Protein AF-A0A7X7PEX8-F1 (afdb_monomer_lite)

Secondary structure (DSSP, 8-state):
---HHHHHHHHHHHSTT---HHHHHHHHHHHHTTSS-HHHHHHHHHHHHHHHHHTT-SS--HHHHHHHHHHHHHHHH--

pLDDT: mean 81.2, std 16.59, range [38.09, 96.31]

Sequence (79 aa):
WCTNAEVSGSWLRQGPHRLPPHVRAPLDRALHRGGITLRGYDRVLRLAWTVADTDGAPAPTTEHIGRALYLRQGARYDS

Foldseek 3Di:
DPDPQPVQLVCCCPHPVPDDCVLCVVVVVCCVVVVADSSRSSQLLVQLQVQCVVVVHPHGGNVSSVVSVVVVVVVVVPD

Radius of gyration: 12.41 Å; chains: 1; bounding box: 33×27×34 Å

Structure (mmCIF, N/CA/C/O backbone):
data_AF-A0A7X7PEX8-F1
#
_entry.id   AF-A0A7X7PEX8-F1
#
loop_
_atom_site.group_PDB
_atom_site.id
_atom_site.type_symbol
_atom_site.label_atom_id
_atom_site.label_alt_id
_atom_site.label_comp_id
_atom_site.label_asym_id
_atom_site.label_entity_id
_atom_site.label_seq_id
_atom_site.pdbx_PDB_ins_code
_atom_site.Cartn_x
_atom_site.Cartn_y
_atom_site.Cartn_z
_atom_site.occupancy
_atom_site.B_iso_or_equiv
_atom_site.auth_seq_id
_atom_site.auth_comp_id
_atom_site.auth_asym_id
_atom_site.auth_atom_id
_atom_site.pdbx_PDB_model_num
ATOM 1 N N . TRP A 1 1 ? 20.171 15.976 0.872 1.00 38.09 1 TRP A N 1
ATOM 2 C CA . TRP A 1 1 ? 18.699 15.996 0.947 1.00 38.09 1 TRP A CA 1
ATOM 3 C C . TRP A 1 1 ? 18.236 14.557 1.125 1.00 38.09 1 TRP A C 1
ATOM 5 O O . TRP A 1 1 ? 18.311 13.796 0.171 1.00 38.09 1 TRP A O 1
ATOM 15 N N . CYS A 1 2 ? 17.873 14.146 2.345 1.00 43.41 2 CYS A N 1
ATOM 16 C CA . CYS A 1 2 ? 17.401 12.782 2.605 1.00 43.41 2 CYS A CA 1
ATOM 17 C C . CYS A 1 2 ? 15.975 12.635 2.071 1.00 43.41 2 CYS A C 1
ATOM 19 O O . CYS A 1 2 ? 15.053 13.338 2.477 1.00 43.41 2 CYS A O 1
ATOM 21 N N . THR A 1 3 ? 15.825 11.774 1.076 1.00 47.72 3 THR A N 1
ATOM 22 C CA . THR A 1 3 ? 14.632 11.654 0.247 1.00 47.72 3 THR A CA 1
ATOM 23 C C . THR A 1 3 ? 13.470 11.091 1.066 1.00 47.72 3 THR A C 1
ATOM 25 O O . THR A 1 3 ? 13.497 9.925 1.449 1.00 47.72 3 THR A O 1
ATOM 28 N N . ASN A 1 4 ? 12.393 11.862 1.251 1.00 50.19 4 ASN A N 1
ATOM 29 C CA . ASN A 1 4 ? 11.109 11.431 1.847 1.00 50.19 4 ASN A CA 1
ATOM 30 C C . ASN A 1 4 ? 10.544 10.088 1.298 1.00 50.19 4 ASN A C 1
ATOM 32 O O . ASN A 1 4 ? 9.610 9.509 1.857 1.00 50.19 4 ASN A O 1
ATOM 36 N N . ALA A 1 5 ? 11.095 9.582 0.192 1.00 52.84 5 ALA A N 1
ATOM 37 C CA . ALA A 1 5 ? 10.747 8.315 -0.436 1.00 52.84 5 ALA A CA 1
ATOM 38 C C . ALA A 1 5 ? 11.174 7.059 0.353 1.00 52.84 5 ALA A C 1
ATOM 40 O O . ALA A 1 5 ? 10.476 6.055 0.257 1.00 52.84 5 ALA A O 1
ATOM 41 N N . GLU A 1 6 ? 12.270 7.081 1.119 1.00 51.34 6 GLU A N 1
ATOM 42 C CA . GLU A 1 6 ? 12.766 5.868 1.804 1.00 51.34 6 GLU A CA 1
ATOM 43 C C . GLU A 1 6 ? 12.068 5.616 3.144 1.00 51.34 6 GLU A C 1
ATOM 45 O O . GLU A 1 6 ? 11.691 4.482 3.446 1.00 51.34 6 GLU A O 1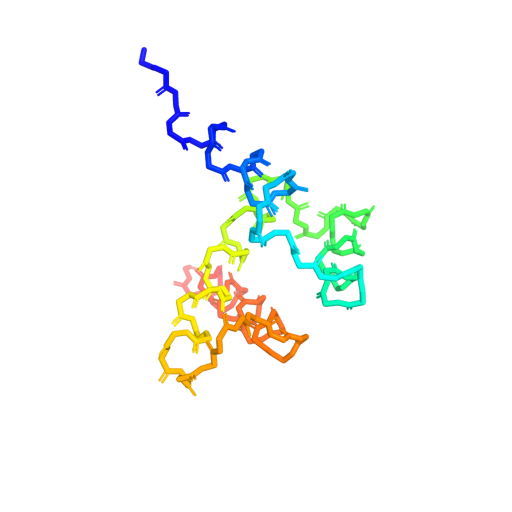
ATOM 50 N N . VAL A 1 7 ? 11.811 6.681 3.909 1.00 51.31 7 VAL A N 1
ATOM 51 C CA . VAL A 1 7 ? 11.181 6.591 5.236 1.00 51.31 7 VAL A CA 1
ATOM 52 C C . VAL A 1 7 ? 9.710 6.165 5.128 1.00 51.31 7 VAL A C 1
ATOM 54 O O . VAL A 1 7 ? 9.263 5.293 5.868 1.00 51.31 7 VAL A O 1
ATOM 57 N N . SER A 1 8 ? 8.966 6.699 4.150 1.00 58.16 8 SER A N 1
ATOM 58 C CA . SER A 1 8 ? 7.541 6.377 3.957 1.00 58.16 8 SER A CA 1
ATOM 59 C C . SER A 1 8 ? 7.295 4.963 3.408 1.00 58.16 8 SER A C 1
ATOM 61 O O . SER A 1 8 ? 6.332 4.306 3.805 1.00 58.16 8 SER A O 1
ATOM 63 N N . GLY A 1 9 ? 8.171 4.465 2.527 1.00 55.22 9 GLY A N 1
ATOM 64 C CA . GLY A 1 9 ? 8.021 3.144 1.905 1.00 55.22 9 GLY A CA 1
ATOM 65 C C . GLY A 1 9 ? 8.289 1.980 2.861 1.00 55.22 9 GLY A C 1
ATOM 66 O O . GLY A 1 9 ? 7.560 0.990 2.860 1.00 55.22 9 GLY A O 1
ATOM 67 N N . SER A 1 10 ? 9.313 2.098 3.712 1.00 60.44 10 SER A N 1
ATOM 68 C CA . SER A 1 10 ? 9.590 1.104 4.761 1.00 60.44 10 SER A CA 1
ATOM 69 C C . SER A 1 10 ? 8.461 1.048 5.796 1.00 60.44 10 SER A C 1
ATOM 71 O O . SER A 1 10 ? 7.969 -0.030 6.138 1.00 60.44 10 SER A O 1
ATOM 73 N N . TRP A 1 11 ? 7.984 2.220 6.224 1.00 57.72 11 TRP A N 1
ATOM 74 C CA . TRP A 1 11 ? 6.977 2.359 7.272 1.00 57.72 11 TRP A CA 1
ATOM 75 C C . TRP A 1 11 ? 5.634 1.703 6.913 1.00 57.72 11 TRP A C 1
ATOM 77 O O . TRP A 1 11 ? 5.048 1.003 7.737 1.00 57.72 11 TRP A O 1
ATOM 87 N N . LEU A 1 12 ? 5.195 1.808 5.654 1.00 61.28 12 LEU A N 1
ATOM 88 C CA . LEU A 1 12 ? 3.978 1.135 5.180 1.00 61.28 12 LEU A CA 1
ATOM 89 C C . LEU A 1 12 ? 4.140 -0.389 5.003 1.00 61.28 12 LEU A C 1
ATOM 91 O O . LEU A 1 12 ? 3.147 -1.115 4.951 1.00 61.28 12 LEU A O 1
ATOM 95 N N . ARG A 1 13 ? 5.376 -0.900 4.910 1.00 64.69 13 ARG A N 1
ATOM 96 C CA . ARG A 1 13 ? 5.662 -2.338 4.748 1.00 64.69 13 ARG A CA 1
ATOM 97 C C . ARG A 1 13 ? 5.983 -3.053 6.062 1.00 64.69 13 ARG A C 1
ATOM 99 O O . ARG A 1 13 ? 5.861 -4.279 6.101 1.00 64.69 13 ARG A O 1
ATOM 106 N N . GLN A 1 14 ? 6.380 -2.323 7.106 1.00 63.50 14 GLN A N 1
ATOM 107 C CA . GLN A 1 14 ? 6.844 -2.890 8.382 1.00 63.50 14 GLN A CA 1
ATOM 108 C C . GLN A 1 14 ? 6.149 -2.325 9.639 1.00 63.50 14 GLN A C 1
ATOM 110 O O . GLN A 1 14 ? 6.438 -2.791 10.736 1.00 63.50 14 GLN A O 1
ATOM 115 N N . GLY A 1 15 ? 5.225 -1.366 9.505 1.00 67.19 15 GLY A N 1
ATOM 116 C CA . GLY A 1 15 ? 4.517 -0.729 10.626 1.00 67.19 15 GLY A CA 1
ATOM 117 C C . GLY A 1 15 ? 3.064 -1.194 10.844 1.00 67.19 15 GLY A C 1
ATOM 118 O O . GLY A 1 15 ? 2.596 -2.110 10.167 1.00 67.19 15 GLY A O 1
ATOM 119 N N . PRO A 1 16 ? 2.310 -0.537 11.748 1.00 66.06 16 PRO A N 1
ATOM 120 C CA . PRO A 1 16 ? 0.908 -0.868 12.059 1.00 66.06 16 PRO A CA 1
ATOM 121 C C . PRO A 1 16 ? -0.046 -0.743 10.858 1.00 66.06 16 PRO A C 1
ATOM 123 O O . PRO A 1 16 ? -1.104 -1.360 10.840 1.00 66.06 16 PRO A O 1
ATOM 126 N N . HIS A 1 17 ? 0.356 -0.007 9.820 1.00 69.62 17 HIS A N 1
ATOM 127 C CA . HIS A 1 17 ? -0.379 0.142 8.559 1.00 69.62 17 HIS A CA 1
ATOM 128 C C . HIS A 1 17 ? -0.020 -0.926 7.513 1.00 69.62 17 HIS A C 1
ATOM 130 O O . HIS A 1 17 ? -0.411 -0.819 6.347 1.00 69.62 17 HIS A O 1
ATOM 136 N N . ARG A 1 18 ? 0.746 -1.955 7.903 1.00 79.19 18 ARG A N 1
ATOM 137 C CA . ARG A 1 18 ? 1.088 -3.071 7.026 1.00 79.19 18 ARG A CA 1
ATOM 138 C C . ARG A 1 18 ? -0.175 -3.838 6.664 1.00 79.19 18 ARG A C 1
ATOM 140 O O . ARG A 1 18 ? -0.777 -4.518 7.490 1.00 79.19 18 ARG A O 1
ATOM 147 N N . LEU A 1 19 ? -0.512 -3.801 5.382 1.00 85.88 19 LEU A N 1
ATOM 148 C CA . LEU A 1 19 ? -1.675 -4.513 4.874 1.00 85.88 19 LEU A CA 1
ATOM 149 C C . LEU A 1 19 ? -1.454 -6.036 4.871 1.00 85.88 19 LEU A C 1
ATOM 151 O O .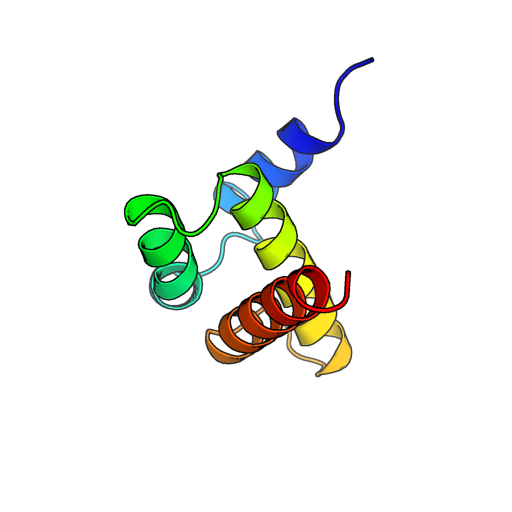 LEU A 1 19 ? -0.320 -6.505 4.655 1.00 85.88 19 LEU A O 1
ATOM 155 N N . PRO A 1 20 ? -2.529 -6.825 5.047 1.00 89.19 20 PRO A N 1
ATOM 156 C CA . PRO A 1 20 ? -2.474 -8.274 4.927 1.00 89.19 20 PRO A CA 1
ATOM 157 C C . PRO A 1 20 ? -1.852 -8.723 3.593 1.00 89.19 20 PRO A C 1
ATOM 159 O O . PRO A 1 20 ? -2.035 -8.056 2.570 1.00 89.19 20 PRO A O 1
ATOM 162 N N . PRO A 1 21 ? -1.150 -9.873 3.552 1.00 89.19 21 PRO A N 1
ATOM 163 C CA . PRO A 1 21 ? -0.535 -10.375 2.322 1.00 89.19 21 PRO A CA 1
ATOM 164 C C . PRO A 1 21 ? -1.508 -10.495 1.142 1.00 89.19 21 PRO A C 1
ATOM 166 O O . PRO A 1 21 ? -1.133 -10.174 0.021 1.00 89.19 21 PRO A O 1
ATOM 169 N N . HIS A 1 22 ? -2.765 -10.885 1.381 1.00 91.44 22 HIS A N 1
ATOM 170 C CA . HIS A 1 22 ? -3.761 -11.021 0.314 1.00 91.44 22 HIS A CA 1
ATOM 171 C C . HIS A 1 22 ? -4.121 -9.677 -0.346 1.00 91.44 22 HIS A C 1
ATOM 173 O O . HIS A 1 22 ? -4.304 -9.634 -1.560 1.00 91.44 22 HIS A O 1
ATOM 179 N N . VAL A 1 23 ? -4.140 -8.579 0.421 1.00 93.00 23 VAL A N 1
ATOM 180 C CA . VAL A 1 23 ? -4.376 -7.221 -0.098 1.00 93.00 23 VAL A CA 1
ATOM 181 C C . VAL A 1 23 ? -3.183 -6.740 -0.927 1.00 93.00 23 VAL A C 1
ATOM 183 O O . VAL A 1 23 ? -3.356 -6.113 -1.968 1.00 93.00 23 VAL A O 1
ATOM 186 N N . ARG A 1 24 ? -1.956 -7.063 -0.495 1.00 90.50 24 ARG A N 1
ATOM 187 C CA . ARG A 1 24 ? -0.715 -6.670 -1.190 1.00 90.50 24 ARG A CA 1
ATOM 188 C C . ARG A 1 24 ? -0.350 -7.580 -2.362 1.00 90.50 24 ARG A C 1
ATOM 190 O O . ARG A 1 24 ? 0.441 -7.177 -3.208 1.00 90.50 24 ARG A O 1
ATOM 197 N N . ALA A 1 25 ? -0.945 -8.766 -2.471 1.00 92.00 25 ALA A N 1
ATOM 198 C CA . ALA A 1 25 ? -0.614 -9.746 -3.504 1.00 92.00 25 ALA A CA 1
ATOM 199 C C . ALA A 1 25 ? -0.637 -9.195 -4.950 1.00 92.00 25 ALA A C 1
ATOM 201 O O . ALA A 1 25 ? 0.260 -9.546 -5.719 1.00 92.00 25 ALA A O 1
ATOM 202 N N . PRO A 1 26 ? -1.585 -8.326 -5.367 1.00 91.56 26 PRO A N 1
ATOM 203 C CA . PRO A 1 26 ? -1.540 -7.716 -6.697 1.00 91.56 26 PRO A CA 1
ATOM 204 C C . PRO A 1 26 ? -0.303 -6.834 -6.915 1.00 91.56 26 PRO A C 1
ATOM 206 O O . PRO A 1 26 ? 0.307 -6.889 -7.982 1.00 91.56 26 PRO A O 1
ATOM 209 N N . LEU A 1 27 ? 0.091 -6.062 -5.899 1.00 90.75 27 LEU A N 1
ATOM 210 C CA . LEU A 1 27 ? 1.282 -5.216 -5.924 1.00 90.75 27 LEU A CA 1
ATOM 211 C C . LEU A 1 27 ? 2.568 -6.040 -5.961 1.00 90.75 27 LEU A C 1
ATOM 213 O O . LEU A 1 27 ? 3.448 -5.768 -6.777 1.00 90.75 27 LEU A O 1
ATOM 217 N N . ASP A 1 28 ? 2.649 -7.063 -5.112 1.00 91.62 28 ASP A N 1
ATOM 218 C CA . ASP A 1 28 ? 3.798 -7.964 -5.038 1.00 91.62 28 ASP A CA 1
ATOM 219 C C . ASP A 1 28 ? 4.000 -8.666 -6.399 1.00 91.62 28 ASP A C 1
ATOM 221 O O . ASP A 1 28 ? 5.108 -8.691 -6.936 1.00 91.62 28 ASP A O 1
ATOM 225 N N . ARG A 1 29 ? 2.914 -9.130 -7.040 1.00 92.81 29 ARG A N 1
ATOM 226 C CA . ARG A 1 29 ? 2.961 -9.697 -8.402 1.00 92.81 29 ARG A CA 1
ATOM 227 C C . ARG A 1 29 ? 3.401 -8.685 -9.458 1.00 92.81 29 ARG A C 1
ATOM 229 O O . ARG A 1 29 ? 4.201 -9.034 -10.323 1.00 92.81 29 ARG A O 1
ATOM 236 N N . ALA A 1 30 ? 2.878 -7.459 -9.421 1.00 90.44 30 ALA A N 1
ATOM 237 C CA . ALA A 1 30 ? 3.247 -6.420 -10.380 1.00 90.44 30 ALA A CA 1
ATOM 238 C C . ALA A 1 30 ? 4.731 -6.036 -10.264 1.00 90.44 30 ALA A C 1
ATOM 240 O O . ALA A 1 30 ? 5.380 -5.797 -11.281 1.00 90.44 30 ALA A O 1
ATOM 241 N N . LEU A 1 31 ? 5.273 -6.017 -9.042 1.00 91.25 31 LEU A N 1
ATOM 242 C CA . LEU A 1 31 ? 6.691 -5.778 -8.781 1.00 91.25 31 LEU A CA 1
ATOM 243 C C . LEU A 1 31 ? 7.550 -6.943 -9.287 1.00 91.25 31 LEU A C 1
ATOM 245 O O . LEU A 1 31 ? 8.493 -6.716 -10.039 1.00 91.25 31 LEU A O 1
ATOM 249 N N . HIS A 1 32 ? 7.194 -8.186 -8.944 1.00 93.50 32 HIS A N 1
ATOM 250 C CA . HIS A 1 32 ? 7.928 -9.378 -9.390 1.00 93.50 32 HIS A CA 1
ATOM 251 C C . HIS A 1 32 ? 7.962 -9.532 -10.915 1.00 93.50 32 HIS A C 1
ATOM 253 O O . HIS A 1 32 ? 8.953 -10.007 -11.457 1.00 93.50 32 HIS A O 1
ATOM 259 N N . ARG A 1 33 ? 6.906 -9.113 -11.622 1.00 93.56 33 ARG A N 1
ATOM 260 C CA . ARG A 1 33 ? 6.861 -9.133 -13.095 1.00 93.56 33 ARG A CA 1
ATOM 261 C C . ARG A 1 33 ? 7.544 -7.928 -13.753 1.00 93.56 33 ARG A C 1
ATOM 263 O O . ARG A 1 33 ? 7.493 -7.808 -14.971 1.00 93.56 33 ARG A O 1
ATOM 270 N N . GLY A 1 34 ? 8.113 -7.005 -12.976 1.00 90.19 34 GLY A N 1
ATOM 271 C CA . GLY A 1 34 ? 8.720 -5.775 -13.492 1.00 90.19 34 GLY A CA 1
ATOM 272 C C . GLY A 1 34 ? 7.719 -4.735 -14.015 1.00 90.19 34 GLY A C 1
ATOM 273 O O . GLY A 1 34 ? 8.128 -3.721 -14.572 1.00 90.19 34 GLY A O 1
ATOM 274 N N . GLY A 1 35 ? 6.411 -4.933 -13.814 1.00 88.62 35 GLY A N 1
ATOM 275 C CA . GLY A 1 35 ? 5.374 -3.977 -14.226 1.00 88.62 35 GLY A CA 1
ATOM 276 C C . GLY A 1 35 ? 5.366 -2.692 -13.387 1.00 88.62 35 GLY A C 1
ATOM 277 O O . GLY A 1 35 ? 4.880 -1.647 -13.829 1.00 88.62 35 GLY A O 1
ATOM 278 N N . ILE A 1 36 ? 5.927 -2.743 -12.174 1.00 89.94 36 ILE A N 1
ATOM 279 C CA . ILE A 1 36 ? 6.193 -1.575 -11.328 1.00 89.94 36 ILE A CA 1
ATOM 280 C C . ILE A 1 36 ? 7.569 -1.683 -10.670 1.00 89.94 36 ILE A C 1
ATOM 282 O O . ILE A 1 36 ? 8.067 -2.772 -10.419 1.00 89.94 36 ILE A O 1
ATOM 286 N N . THR A 1 37 ? 8.160 -0.538 -10.334 1.00 90.62 37 THR A N 1
ATOM 287 C CA . THR A 1 37 ? 9.351 -0.467 -9.476 1.00 90.62 37 THR A CA 1
ATOM 288 C C . THR A 1 37 ? 8.949 -0.407 -8.003 1.00 90.62 37 THR A C 1
ATOM 290 O O . THR A 1 37 ? 7.791 -0.126 -7.692 1.00 90.62 37 THR A O 1
ATOM 293 N N . LEU A 1 38 ? 9.903 -0.556 -7.079 1.00 87.56 38 LEU A N 1
ATOM 294 C CA . LEU A 1 38 ? 9.648 -0.373 -5.642 1.00 87.56 38 LEU A CA 1
ATOM 295 C C . LEU A 1 38 ? 9.096 1.031 -5.322 1.00 87.56 38 LEU A C 1
ATOM 297 O O . LEU A 1 38 ? 8.167 1.185 -4.539 1.00 87.56 38 LEU A O 1
ATOM 301 N N . ARG A 1 39 ? 9.571 2.069 -6.022 1.00 86.19 39 ARG A N 1
ATOM 302 C CA . ARG A 1 39 ? 8.983 3.418 -5.923 1.00 86.19 39 ARG A CA 1
ATOM 303 C C . ARG A 1 39 ? 7.552 3.467 -6.465 1.00 86.19 39 ARG A C 1
ATOM 305 O O . ARG A 1 39 ? 6.717 4.209 -5.956 1.00 86.19 39 ARG A O 1
ATOM 312 N N . GLY A 1 40 ? 7.270 2.700 -7.519 1.00 89.38 40 GLY A N 1
ATOM 313 C CA . GLY A 1 40 ? 5.921 2.517 -8.049 1.00 89.38 40 GLY A CA 1
ATOM 314 C C . GLY A 1 40 ? 4.993 1.844 -7.041 1.00 89.38 40 GLY A C 1
ATOM 315 O O . GLY A 1 40 ? 3.869 2.305 -6.876 1.00 89.38 40 GLY A O 1
ATOM 316 N N . TYR A 1 41 ? 5.491 0.832 -6.336 1.00 91.31 41 TYR A N 1
ATOM 317 C CA . TYR A 1 41 ? 4.797 0.144 -5.250 1.00 91.31 41 TYR A CA 1
ATOM 318 C C . TYR A 1 41 ? 4.378 1.123 -4.153 1.00 91.31 41 TYR A C 1
ATOM 320 O O . TYR A 1 41 ? 3.195 1.233 -3.842 1.00 91.31 41 TYR A O 1
ATOM 328 N N . ASP A 1 42 ? 5.323 1.912 -3.640 1.00 88.31 42 ASP A N 1
ATOM 329 C CA . ASP A 1 42 ? 5.068 2.853 -2.541 1.00 88.31 42 ASP A CA 1
ATOM 330 C C . ASP A 1 42 ? 4.096 3.973 -2.916 1.00 88.31 42 ASP A C 1
ATOM 332 O O . ASP A 1 42 ? 3.345 4.471 -2.075 1.00 88.31 42 ASP A O 1
ATOM 336 N N . ARG A 1 43 ? 4.082 4.379 -4.189 1.00 88.75 43 ARG A N 1
ATOM 337 C CA . ARG A 1 43 ? 3.099 5.344 -4.697 1.00 88.75 43 ARG A CA 1
ATOM 338 C C . ARG A 1 43 ? 1.698 4.749 -4.770 1.00 88.75 43 ARG A C 1
ATOM 340 O O . ARG A 1 43 ? 0.754 5.408 -4.356 1.00 88.75 43 ARG A O 1
ATOM 347 N N . VAL A 1 44 ? 1.562 3.527 -5.281 1.00 92.00 44 VAL A N 1
ATOM 348 C CA . VAL A 1 44 ? 0.255 2.854 -5.351 1.00 92.00 44 VAL A CA 1
ATOM 349 C C . VAL A 1 44 ? -0.282 2.588 -3.955 1.00 92.00 44 VAL A C 1
ATOM 351 O O . VAL A 1 44 ? -1.462 2.799 -3.717 1.00 92.00 44 VAL A O 1
ATOM 354 N N . LEU A 1 45 ? 0.580 2.178 -3.025 1.00 91.00 45 LEU A N 1
ATOM 355 C CA . LEU A 1 45 ? 0.182 1.932 -1.648 1.00 91.00 45 LEU A CA 1
ATOM 356 C C . LEU A 1 45 ? -0.339 3.207 -0.972 1.00 91.00 45 LEU A C 1
ATOM 358 O O . LEU A 1 45 ? -1.379 3.163 -0.324 1.00 91.00 45 LEU A O 1
ATOM 362 N N . ARG A 1 46 ? 0.322 4.354 -1.184 1.00 90.12 46 ARG A N 1
ATOM 363 C CA . ARG A 1 46 ? -0.193 5.659 -0.736 1.00 90.12 46 ARG A CA 1
ATOM 364 C C . ARG A 1 46 ? -1.531 6.013 -1.373 1.00 90.12 46 ARG A C 1
ATOM 366 O O . ARG A 1 46 ? -2.440 6.426 -0.668 1.00 90.12 46 ARG A O 1
ATOM 373 N N . LEU A 1 47 ? -1.662 5.823 -2.684 1.00 92.25 47 LEU A N 1
ATOM 374 C CA . LEU A 1 47 ? -2.909 6.119 -3.386 1.00 92.25 47 LEU A CA 1
ATOM 375 C C . LEU A 1 47 ? -4.059 5.226 -2.901 1.00 92.25 47 LEU A C 1
ATOM 377 O O . LEU A 1 47 ? -5.173 5.705 -2.749 1.00 92.25 47 LEU A O 1
ATOM 381 N N . ALA A 1 48 ? -3.793 3.953 -2.609 1.00 93.56 48 ALA A N 1
ATOM 382 C CA . ALA A 1 48 ? -4.792 3.038 -2.069 1.00 93.56 48 ALA A CA 1
ATOM 383 C C . ALA A 1 48 ? -5.281 3.461 -0.675 1.00 93.56 48 ALA A C 1
ATOM 385 O O . ALA A 1 48 ? -6.461 3.293 -0.390 1.00 93.56 48 ALA A O 1
ATOM 386 N N . TRP A 1 49 ? -4.408 4.038 0.160 1.00 92.38 49 TRP A N 1
ATOM 387 C CA . TRP A 1 49 ? -4.807 4.675 1.422 1.00 92.38 49 TRP A CA 1
ATOM 388 C C . TRP A 1 49 ? -5.712 5.882 1.183 1.00 92.38 49 TRP A C 1
ATOM 390 O O . TRP A 1 49 ? -6.799 5.924 1.735 1.00 92.38 49 TRP A O 1
ATOM 400 N N . THR A 1 50 ? -5.349 6.786 0.272 1.00 93.00 50 THR A N 1
ATOM 401 C CA . THR A 1 50 ? -6.210 7.930 -0.075 1.00 93.00 50 THR A CA 1
ATOM 402 C C . THR A 1 50 ? -7.582 7.505 -0.611 1.00 93.00 50 THR A C 1
ATOM 404 O O . THR A 1 50 ? -8.596 8.112 -0.274 1.00 93.00 50 THR A O 1
ATOM 407 N N . VAL A 1 51 ? -7.630 6.459 -1.442 1.00 93.75 51 VAL A N 1
ATOM 408 C CA . VAL A 1 51 ? -8.890 5.891 -1.946 1.00 93.75 51 VAL A CA 1
ATOM 409 C C . VAL A 1 51 ? -9.711 5.312 -0.793 1.00 93.75 51 VAL A C 1
ATOM 411 O O . VAL A 1 51 ? -10.885 5.637 -0.681 1.00 93.75 51 VAL A O 1
ATOM 414 N N . ALA A 1 52 ? -9.093 4.522 0.089 1.00 94.56 52 ALA A N 1
ATOM 415 C CA . ALA A 1 52 ? -9.768 3.948 1.250 1.00 94.56 52 ALA A CA 1
ATOM 416 C C . ALA A 1 52 ? -10.335 5.028 2.185 1.00 94.56 52 ALA A C 1
ATOM 418 O O . ALA A 1 52 ? -11.478 4.907 2.611 1.00 94.56 52 ALA A O 1
ATOM 419 N N . ASP A 1 53 ? -9.577 6.099 2.436 1.00 93.56 53 ASP A N 1
ATOM 420 C CA . ASP A 1 53 ? -10.022 7.236 3.248 1.00 93.56 53 ASP A CA 1
ATOM 421 C C . ASP A 1 53 ? -11.240 7.928 2.616 1.00 93.56 53 ASP A C 1
ATOM 423 O O . ASP A 1 53 ? -12.189 8.285 3.311 1.00 93.56 53 ASP A O 1
ATOM 427 N N . THR A 1 54 ? -11.241 8.076 1.285 1.00 95.69 54 THR A N 1
ATOM 428 C CA . THR A 1 54 ? -12.369 8.658 0.535 1.00 95.69 54 THR A CA 1
ATOM 429 C C . THR A 1 54 ? -13.608 7.764 0.595 1.00 95.69 54 THR A C 1
ATOM 431 O O . THR A 1 54 ? -14.726 8.264 0.698 1.00 95.69 54 THR A O 1
ATOM 434 N N . ASP A 1 55 ? -13.407 6.447 0.577 1.00 95.50 55 ASP A N 1
ATOM 435 C CA . ASP A 1 55 ? -14.469 5.445 0.670 1.00 95.50 55 ASP A CA 1
ATOM 436 C C . ASP A 1 55 ? -14.876 5.161 2.143 1.00 95.50 55 ASP A C 1
ATOM 438 O O . ASP A 1 55 ? -15.719 4.303 2.406 1.00 95.50 55 ASP A O 1
ATOM 442 N N . GLY A 1 56 ? -14.299 5.877 3.123 1.00 94.69 56 GLY A N 1
ATOM 443 C CA . GLY A 1 56 ? -14.593 5.728 4.555 1.00 94.69 56 GLY A CA 1
ATOM 444 C C . GLY A 1 56 ? -14.126 4.400 5.164 1.00 94.69 56 GLY A C 1
ATOM 445 O O . GLY A 1 56 ? -14.583 4.006 6.239 1.00 94.69 56 GLY A O 1
ATOM 446 N N . ALA A 1 57 ? -13.234 3.684 4.482 1.00 94.12 57 ALA A N 1
ATOM 447 C CA . ALA A 1 57 ? -12.730 2.395 4.919 1.00 94.12 57 ALA A CA 1
ATOM 448 C C . ALA A 1 57 ? -11.563 2.559 5.912 1.00 94.12 57 ALA A C 1
ATOM 450 O O . ALA A 1 57 ? -10.652 3.349 5.672 1.00 94.12 57 ALA A O 1
ATOM 451 N N . PRO A 1 58 ? -11.504 1.754 6.991 1.00 90.62 58 PRO A N 1
ATOM 452 C CA . PRO A 1 58 ? -10.442 1.861 7.998 1.00 90.62 58 PRO A CA 1
ATOM 453 C C . PRO A 1 58 ? -9.066 1.401 7.486 1.00 90.62 58 PRO A C 1
ATOM 455 O O . PRO A 1 58 ? -8.045 1.658 8.124 1.00 90.62 58 PRO A O 1
ATOM 458 N N . ALA A 1 59 ? -9.034 0.673 6.365 1.00 91.56 59 ALA A N 1
ATOM 459 C CA . ALA A 1 59 ? -7.817 0.254 5.688 1.00 91.56 59 ALA A CA 1
ATOM 460 C C . ALA A 1 59 ? -8.085 -0.075 4.203 1.00 91.56 59 ALA A C 1
ATOM 462 O O . ALA A 1 59 ? -9.193 -0.488 3.842 1.00 91.56 59 ALA A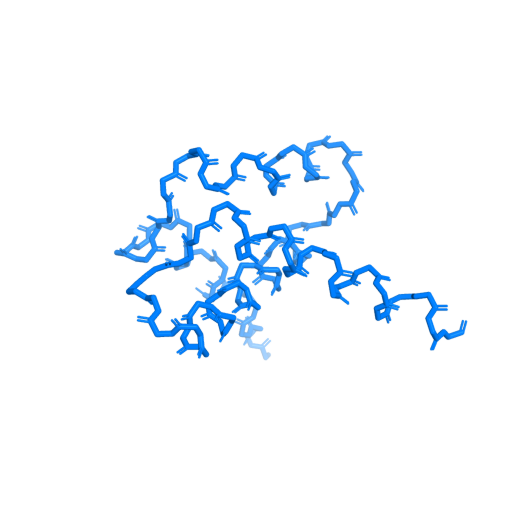 O 1
ATOM 463 N N . PRO A 1 60 ? -7.066 0.029 3.331 1.00 94.50 60 PRO A N 1
ATOM 464 C CA . PRO A 1 60 ? -7.136 -0.441 1.954 1.00 94.50 60 PRO A CA 1
ATOM 465 C C . PRO A 1 60 ? -7.503 -1.921 1.822 1.00 94.50 60 PRO A C 1
ATOM 467 O O . PRO A 1 60 ? -6.942 -2.785 2.497 1.00 94.50 60 PRO A O 1
ATOM 470 N N . THR A 1 61 ? -8.386 -2.214 0.871 1.00 95.44 61 THR A N 1
ATOM 471 C CA . THR A 1 61 ? -8.736 -3.566 0.429 1.00 95.44 61 THR A CA 1
ATOM 472 C C . THR A 1 61 ? -8.052 -3.868 -0.904 1.00 95.44 61 THR A C 1
ATOM 474 O O . THR A 1 61 ? -7.448 -2.997 -1.537 1.00 95.44 61 THR A O 1
ATOM 477 N N . THR A 1 62 ? -8.161 -5.110 -1.377 1.00 94.81 62 THR A N 1
ATOM 478 C CA . THR A 1 62 ? -7.679 -5.495 -2.713 1.00 94.81 62 THR A CA 1
ATOM 479 C C . THR A 1 62 ? -8.312 -4.642 -3.821 1.00 94.81 62 THR A C 1
ATOM 481 O O . THR A 1 62 ? -7.650 -4.345 -4.814 1.00 94.81 62 THR A O 1
ATOM 484 N N . GLU A 1 63 ? -9.561 -4.208 -3.643 1.00 95.38 63 GLU A N 1
ATOM 485 C CA . GLU A 1 63 ? -10.266 -3.341 -4.589 1.00 95.38 63 GLU A CA 1
ATOM 486 C C . GLU A 1 63 ? -9.645 -1.940 -4.642 1.00 95.38 63 GLU A C 1
ATOM 488 O O . GLU A 1 63 ? -9.316 -1.459 -5.728 1.00 95.38 63 GLU A O 1
ATOM 493 N N . HIS A 1 64 ? -9.352 -1.335 -3.484 1.00 96.31 64 HIS A N 1
ATOM 494 C CA . HIS A 1 64 ? -8.647 -0.049 -3.421 1.00 96.31 64 HIS A CA 1
ATOM 495 C C . HIS A 1 64 ? -7.259 -0.133 -4.080 1.00 96.31 64 HIS A C 1
ATOM 497 O O . HIS A 1 64 ? -6.852 0.780 -4.799 1.00 96.31 64 HIS A O 1
ATOM 503 N N . ILE A 1 65 ? -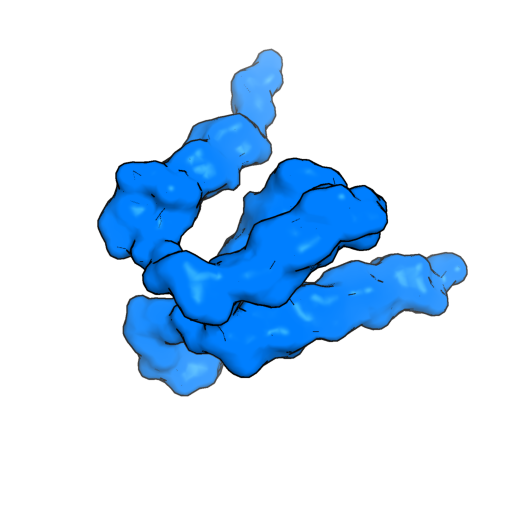6.548 -1.255 -3.907 1.00 94.75 65 ILE A N 1
ATOM 504 C CA . ILE A 1 65 ? -5.261 -1.514 -4.574 1.00 94.75 65 ILE A CA 1
ATOM 505 C C . ILE A 1 65 ? -5.431 -1.616 -6.095 1.00 94.75 65 ILE A C 1
ATOM 507 O O . ILE A 1 65 ? -4.654 -1.016 -6.840 1.00 94.75 65 ILE A O 1
ATOM 511 N N . GLY A 1 66 ? -6.443 -2.348 -6.567 1.00 93.12 66 GLY A N 1
ATOM 512 C CA . GLY A 1 66 ? -6.763 -2.463 -7.991 1.00 93.12 66 GLY A CA 1
ATOM 513 C C . GLY A 1 66 ? -7.094 -1.108 -8.621 1.00 93.12 66 GLY A C 1
ATOM 514 O O . GLY A 1 66 ? -6.516 -0.744 -9.648 1.00 93.12 66 GLY A O 1
ATOM 515 N N . ARG A 1 67 ? -7.940 -0.314 -7.956 1.00 93.94 67 ARG A N 1
ATOM 516 C CA . ARG A 1 67 ? -8.302 1.046 -8.375 1.00 93.94 67 ARG A CA 1
ATOM 517 C C . ARG A 1 67 ? -7.080 1.962 -8.421 1.00 93.94 67 ARG A C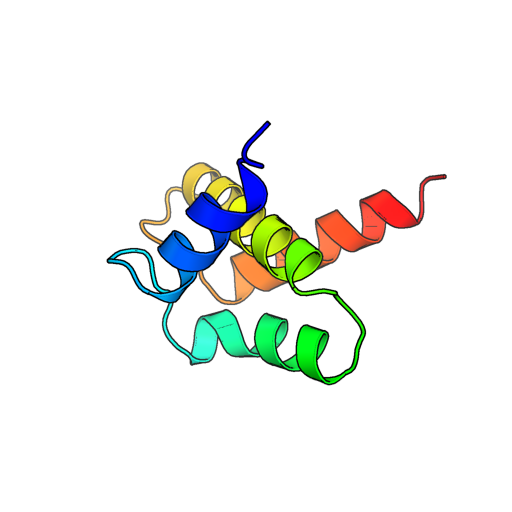 1
ATOM 519 O O . ARG A 1 67 ? -6.861 2.644 -9.418 1.00 93.94 67 ARG A O 1
ATOM 526 N N . ALA A 1 68 ? -6.225 1.922 -7.400 1.00 93.44 68 ALA A N 1
ATOM 527 C CA . ALA A 1 68 ? -4.987 2.698 -7.364 1.00 93.44 68 ALA A CA 1
ATOM 528 C C . ALA A 1 68 ? -3.998 2.297 -8.480 1.00 93.44 68 ALA A C 1
ATOM 530 O O . ALA A 1 68 ? -3.359 3.158 -9.091 1.00 93.44 68 ALA A O 1
ATOM 531 N N . LEU A 1 69 ? -3.881 1.000 -8.791 1.00 90.94 69 LEU A N 1
ATOM 532 C CA . LEU A 1 69 ? -3.079 0.509 -9.918 1.00 90.94 69 LEU A CA 1
ATOM 533 C C . LEU A 1 69 ? -3.610 1.004 -11.265 1.00 90.94 69 LEU A C 1
ATOM 535 O O . LEU A 1 69 ? -2.804 1.378 -12.123 1.00 90.94 69 LEU A O 1
ATOM 539 N N . TYR A 1 70 ? -4.932 0.997 -11.444 1.00 90.19 70 TYR A N 1
ATOM 540 C CA . TYR A 1 70 ? -5.597 1.487 -12.649 1.00 90.19 70 TYR A CA 1
ATOM 541 C C . TYR A 1 70 ? -5.381 2.993 -12.832 1.00 90.19 70 TYR A C 1
ATOM 543 O O . TYR A 1 70 ? -4.856 3.412 -13.862 1.00 90.19 70 TYR A O 1
ATOM 551 N N . LEU A 1 71 ? -5.657 3.798 -11.800 1.00 87.44 71 LEU A N 1
ATOM 552 C CA . LEU A 1 71 ? -5.451 5.253 -11.822 1.00 87.44 71 LEU A CA 1
ATOM 553 C C . LEU A 1 71 ? -3.998 5.620 -12.160 1.00 87.44 71 LEU A C 1
ATOM 555 O O . LEU A 1 71 ? -3.735 6.507 -12.970 1.00 87.44 71 LEU A O 1
ATOM 559 N N . ARG A 1 72 ? -3.027 4.884 -11.605 1.00 84.38 72 ARG A N 1
ATOM 560 C CA . ARG A 1 72 ? -1.600 5.073 -11.909 1.00 84.38 72 ARG A CA 1
ATOM 561 C C . ARG A 1 72 ? -1.231 4.713 -13.357 1.00 84.38 72 ARG A C 1
ATOM 563 O O . ARG A 1 72 ? -0.222 5.227 -13.849 1.00 84.38 72 ARG A O 1
ATOM 570 N N . GLN A 1 73 ? -1.917 3.755 -13.979 1.00 80.81 73 GLN A N 1
ATOM 571 C CA . GLN A 1 73 ? -1.682 3.367 -15.376 1.00 80.81 73 GLN A CA 1
ATOM 572 C C . GLN A 1 73 ? -2.324 4.362 -16.339 1.00 80.81 73 GLN A C 1
ATOM 574 O O . GLN A 1 73 ? -1.639 4.798 -17.256 1.00 80.81 73 GLN A O 1
ATOM 579 N N . GLY A 1 74 ? -3.562 4.791 -16.074 1.00 71.69 74 GLY A N 1
ATOM 580 C CA . GLY A 1 74 ? -4.228 5.844 -16.847 1.00 71.69 74 GLY A CA 1
ATOM 581 C C . GLY A 1 74 ? -3.412 7.139 -16.876 1.00 71.69 74 GLY A C 1
ATOM 582 O O . GLY A 1 74 ? -3.159 7.677 -17.944 1.00 71.69 74 GLY A O 1
ATOM 583 N N . ALA A 1 75 ? -2.841 7.545 -15.735 1.00 61.09 75 ALA A N 1
ATOM 584 C CA . ALA A 1 75 ? -1.955 8.712 -15.652 1.00 61.09 75 ALA A CA 1
ATOM 585 C C . ALA A 1 75 ? -0.629 8.590 -16.440 1.00 61.09 75 ALA A C 1
ATOM 587 O O . ALA A 1 75 ? 0.120 9.558 -16.507 1.00 61.09 75 ALA A O 1
ATOM 588 N N . ARG A 1 76 ? -0.276 7.411 -16.977 1.00 59.50 76 ARG A N 1
ATOM 589 C CA . ARG A 1 76 ? 0.886 7.243 -17.877 1.00 59.50 76 ARG A CA 1
ATOM 590 C C . ARG A 1 76 ? 0.527 7.269 -19.356 1.00 59.50 76 ARG A C 1
ATOM 592 O O . ARG A 1 76 ? 1.442 7.370 -20.160 1.00 59.50 76 ARG A O 1
ATOM 599 N N . TYR A 1 77 ? -0.746 7.083 -19.691 1.00 54.44 77 TYR A N 1
ATOM 600 C CA . TYR A 1 77 ? -1.203 6.963 -21.075 1.00 54.44 77 TYR A CA 1
ATOM 601 C C . TYR A 1 77 ? -1.739 8.290 -21.636 1.00 54.44 77 TYR A C 1
ATOM 603 O O . TYR A 1 77 ? -2.054 8.365 -22.815 1.00 54.44 77 TYR A O 1
ATOM 611 N N . ASP A 1 78 ? -1.828 9.318 -20.790 1.00 52.41 78 ASP A N 1
ATOM 612 C CA . ASP A 1 78 ? -2.331 10.659 -21.110 1.00 52.41 78 ASP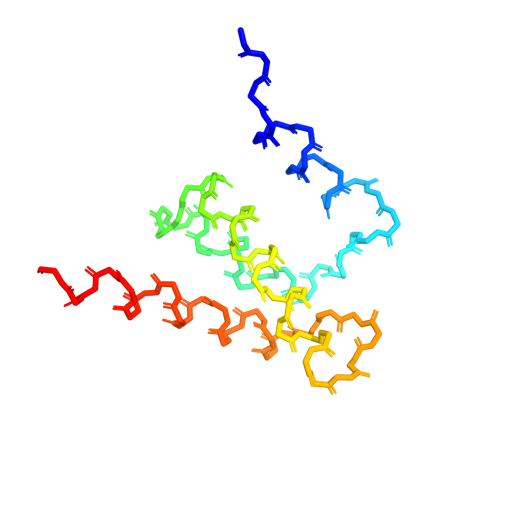 A CA 1
ATOM 613 C C . ASP A 1 78 ? -1.165 11.656 -21.317 1.00 52.41 78 ASP A C 1
ATOM 615 O O . ASP A 1 78 ? -1.118 12.738 -20.732 1.00 52.41 78 ASP A O 1
ATOM 619 N N . SER A 1 79 ? -0.124 11.242 -22.049 1.00 45.97 79 SER A N 1
ATOM 620 C CA . SER A 1 79 ? 1.071 12.049 -22.370 1.00 45.97 79 SER A CA 1
ATOM 621 C C . SER A 1 79 ? 1.546 11.803 -23.791 1.00 45.97 79 SER A C 1
ATOM 623 O O . SER A 1 79 ? 1.458 10.637 -24.235 1.00 45.97 79 SER A O 1
#